Protein AF-A0A2E8NTD1-F1 (afdb_monomer_lite)

Secondary structure (DSSP, 8-state):
-EE-GGGB-S---TT--EEEEEEEEBTEEEEEEEEE--

Sequence (38 aa):
LFVHKSQVEGEIRDGDSVEFEVGEGPKGPNAINVSKVE

pLDDT: mean 94.33, std 3.63, range [79.56, 97.56]

Foldseek 3Di:
DAEDPVQEDDDDDPPFAWDFDWDADPVGIYTHNIYTDD

Structure (mmCIF, N/CA/C/O backbone):
data_AF-A0A2E8NTD1-F1
#
_entry.id   AF-A0A2E8NTD1-F1
#
loop_
_atom_site.group_PDB
_atom_site.id
_atom_site.type_symbol
_atom_site.label_atom_id
_atom_site.label_alt_id
_atom_site.label_comp_id
_atom_site.label_asym_id
_atom_site.label_entity_id
_atom_site.label_seq_id
_atom_site.pdbx_PDB_ins_code
_atom_site.Cartn_x
_atom_site.Cartn_y
_atom_site.Cartn_z
_atom_site.occupancy
_atom_site.B_iso_or_equiv
_atom_site.auth_seq_id
_atom_site.auth_comp_id
_atom_site.auth_asym_id
_atom_site.auth_atom_id
_atom_site.pdbx_PDB_model_num
ATOM 1 N N . LEU A 1 1 ? -6.382 -5.350 -10.072 1.00 85.12 1 LEU A N 1
ATOM 2 C CA . LEU A 1 1 ? -5.404 -4.249 -9.946 1.00 85.12 1 LEU A CA 1
ATOM 3 C C . LEU A 1 1 ? -4.283 -4.730 -9.030 1.00 85.12 1 LEU A C 1
ATOM 5 O O . LEU A 1 1 ? -4.601 -5.386 -8.046 1.00 85.12 1 LEU A O 1
ATOM 9 N N . PHE A 1 2 ? -3.011 -4.505 -9.368 1.00 92.75 2 PHE A N 1
ATOM 10 C CA . PHE A 1 2 ? -1.884 -4.924 -8.520 1.00 92.75 2 PHE A CA 1
ATOM 11 C C . PHE A 1 2 ? -1.446 -3.787 -7.598 1.00 92.75 2 PHE A C 1
ATOM 13 O O . PHE A 1 2 ? -1.477 -2.629 -8.004 1.00 92.75 2 PHE A O 1
ATOM 20 N N . VAL A 1 3 ? -0.985 -4.125 -6.395 1.00 94.12 3 VAL A N 1
ATOM 21 C CA . VAL A 1 3 ? -0.413 -3.179 -5.430 1.00 94.12 3 VAL A CA 1
ATOM 22 C C . VAL A 1 3 ? 1.022 -3.583 -5.109 1.00 94.12 3 VAL A C 1
ATOM 24 O O . VAL A 1 3 ? 1.336 -4.766 -4.971 1.00 94.12 3 VAL A O 1
ATOM 27 N N . HIS A 1 4 ? 1.912 -2.601 -5.009 1.00 94.56 4 HIS A N 1
ATOM 28 C CA . HIS A 1 4 ? 3.254 -2.813 -4.479 1.00 94.56 4 HIS A CA 1
ATOM 29 C C . HIS A 1 4 ? 3.267 -2.428 -2.998 1.00 94.56 4 HIS A C 1
ATOM 31 O O . HIS A 1 4 ? 2.673 -1.420 -2.637 1.00 94.56 4 HIS A O 1
ATOM 37 N N . LYS A 1 5 ? 3.988 -3.164 -2.141 1.00 93.50 5 LYS A N 1
ATOM 38 C CA . LYS A 1 5 ? 4.007 -2.899 -0.686 1.00 93.50 5 LYS A CA 1
ATOM 39 C C . LYS A 1 5 ? 4.411 -1.468 -0.311 1.00 93.50 5 LYS A C 1
ATOM 41 O O . LYS A 1 5 ? 4.044 -0.989 0.746 1.00 93.50 5 LYS A O 1
ATOM 46 N N . SER A 1 6 ? 5.182 -0.794 -1.168 1.00 95.00 6 SER A N 1
ATOM 47 C CA . SER A 1 6 ? 5.592 0.600 -0.946 1.00 95.00 6 SER A CA 1
ATOM 48 C C . SER A 1 6 ? 4.463 1.610 -1.148 1.00 95.00 6 SER A C 1
ATOM 50 O O . SER A 1 6 ? 4.675 2.783 -0.891 1.00 95.00 6 SER A O 1
ATOM 52 N N . GLN A 1 7 ? 3.336 1.177 -1.711 1.00 96.19 7 GLN A N 1
ATOM 53 C CA . GLN A 1 7 ? 2.141 1.988 -1.927 1.00 96.19 7 GLN A CA 1
ATOM 54 C C . GLN A 1 7 ? 1.109 1.782 -0.814 1.00 96.19 7 GLN A C 1
ATOM 56 O O . GLN A 1 7 ? 0.038 2.360 -0.900 1.00 96.19 7 GLN A O 1
ATOM 61 N N . VAL A 1 8 ? 1.398 0.928 0.175 1.00 96.50 8 VAL A N 1
ATOM 62 C CA . VAL A 1 8 ? 0.509 0.652 1.305 1.00 96.50 8 VAL A CA 1
ATOM 63 C C . VAL A 1 8 ? 0.941 1.500 2.491 1.00 96.50 8 VAL A C 1
ATOM 65 O O . VAL A 1 8 ? 2.092 1.416 2.926 1.00 96.50 8 VAL A O 1
ATOM 68 N N . GLU A 1 9 ? 0.010 2.280 3.023 1.00 94.44 9 GLU A N 1
ATOM 69 C CA . GLU A 1 9 ? 0.194 3.044 4.248 1.00 94.44 9 GLU A CA 1
ATOM 70 C C . GLU A 1 9 ? -0.392 2.281 5.443 1.00 94.44 9 GLU A C 1
ATOM 72 O O . GLU A 1 9 ? -1.559 1.893 5.453 1.00 94.44 9 GLU A O 1
ATOM 77 N N . GLY A 1 10 ? 0.431 2.063 6.472 1.00 91.44 10 GLY A N 1
ATOM 78 C CA . GLY A 1 10 ? 0.017 1.369 7.692 1.00 91.44 10 GLY A CA 1
ATOM 79 C C . GLY A 1 10 ? -0.117 -0.151 7.544 1.00 91.44 10 GLY A C 1
ATOM 80 O O . GLY A 1 10 ? 0.558 -0.785 6.732 1.00 91.44 10 GLY A O 1
ATOM 81 N N . GLU A 1 11 ? -0.956 -0.747 8.395 1.00 93.94 11 GLU A N 1
ATOM 82 C CA . GLU A 1 11 ? -1.268 -2.179 8.368 1.00 93.94 11 GLU A CA 1
ATOM 83 C C . GLU A 1 11 ? -2.641 -2.415 7.737 1.00 93.94 11 GLU A C 1
ATOM 85 O O . GLU A 1 11 ? -3.647 -1.886 8.206 1.00 93.94 11 GLU A O 1
ATOM 90 N N . ILE A 1 12 ? -2.677 -3.276 6.722 1.00 94.75 12 ILE A N 1
ATOM 91 C CA . ILE A 1 12 ? -3.900 -3.783 6.098 1.00 94.75 12 ILE A CA 1
ATOM 92 C C . ILE A 1 12 ? -3.944 -5.289 6.338 1.00 94.75 12 ILE A C 1
ATOM 94 O O . ILE A 1 12 ? -2.933 -5.979 6.178 1.00 94.75 12 ILE A O 1
ATOM 98 N N . ARG A 1 13 ? -5.106 -5.799 6.737 1.00 95.25 13 ARG A N 1
ATOM 99 C CA . ARG A 1 13 ? -5.337 -7.217 7.016 1.00 95.25 13 ARG A CA 1
ATOM 100 C C . ARG A 1 13 ? -6.403 -7.779 6.089 1.00 95.25 13 ARG A C 1
ATOM 102 O O . ARG A 1 13 ? -7.188 -7.047 5.488 1.00 95.25 13 ARG A O 1
ATOM 109 N N . ASP A 1 14 ? -6.436 -9.101 5.990 1.00 95.19 14 ASP A N 1
ATOM 110 C CA . ASP A 1 14 ? -7.450 -9.796 5.206 1.00 95.19 14 ASP A CA 1
ATOM 111 C C . ASP A 1 14 ? -8.855 -9.410 5.688 1.00 95.19 14 ASP A C 1
ATOM 113 O O . ASP A 1 14 ? -9.173 -9.510 6.875 1.00 95.19 14 ASP A O 1
ATOM 117 N N . GLY A 1 15 ? -9.694 -8.973 4.748 1.00 95.62 15 GLY A N 1
ATOM 118 C CA . GLY A 1 15 ? -11.057 -8.510 5.017 1.00 95.62 15 GLY A CA 1
ATOM 119 C C . GLY A 1 15 ? -11.199 -7.004 5.251 1.00 95.62 15 GLY A C 1
ATOM 120 O O . GLY A 1 15 ? -12.332 -6.528 5.310 1.00 95.62 15 GLY A O 1
ATOM 121 N N . ASP A 1 16 ? -10.103 -6.246 5.335 1.00 96.00 16 ASP A N 1
ATOM 122 C CA . ASP A 1 16 ? -10.174 -4.787 5.416 1.00 96.00 16 ASP A CA 1
ATOM 123 C C . ASP A 1 16 ? -10.655 -4.175 4.093 1.00 96.00 16 ASP A C 1
ATOM 125 O O . ASP A 1 16 ? -10.234 -4.566 3.000 1.00 96.00 16 ASP A O 1
ATOM 129 N N . SER A 1 17 ? -11.532 -3.177 4.202 1.00 96.69 17 SER A N 1
ATOM 130 C CA . SER A 1 17 ? -11.873 -2.313 3.072 1.00 96.69 17 SER A CA 1
ATOM 131 C C . SER A 1 17 ? -10.785 -1.262 2.905 1.00 96.69 17 SER A C 1
ATOM 133 O O . SER A 1 17 ? -10.292 -0.714 3.889 1.00 96.69 17 SER A O 1
ATOM 135 N N . VAL A 1 18 ? -10.392 -0.997 1.663 1.00 96.62 18 VAL A N 1
ATOM 136 C CA . VAL A 1 18 ? -9.283 -0.094 1.339 1.00 96.62 18 VAL A CA 1
ATOM 137 C C . VAL A 1 18 ? -9.697 0.883 0.250 1.00 96.62 18 VAL A C 1
ATOM 139 O O . VAL A 1 18 ? -10.482 0.538 -0.637 1.00 96.62 18 VAL A O 1
ATOM 142 N N . GLU A 1 19 ? -9.152 2.088 0.323 1.00 97.31 19 GLU A N 1
ATOM 143 C CA . GLU A 1 19 ? -9.204 3.076 -0.744 1.00 97.31 19 GLU A CA 1
ATOM 144 C C . GLU A 1 19 ? -7.846 3.141 -1.441 1.00 97.31 19 GLU A C 1
ATOM 146 O O . GLU A 1 19 ? -6.808 2.788 -0.878 1.00 97.31 19 GLU A O 1
A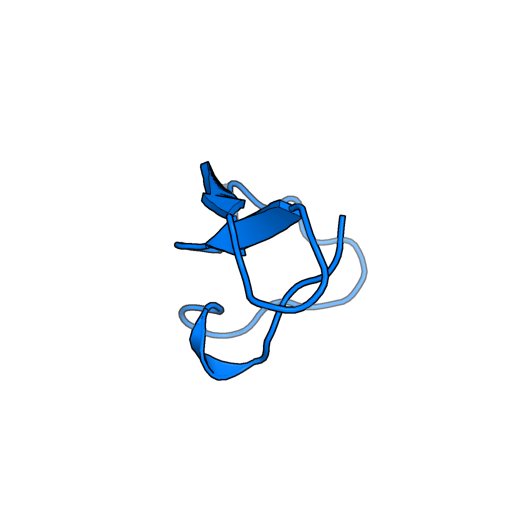TOM 151 N N . PHE A 1 20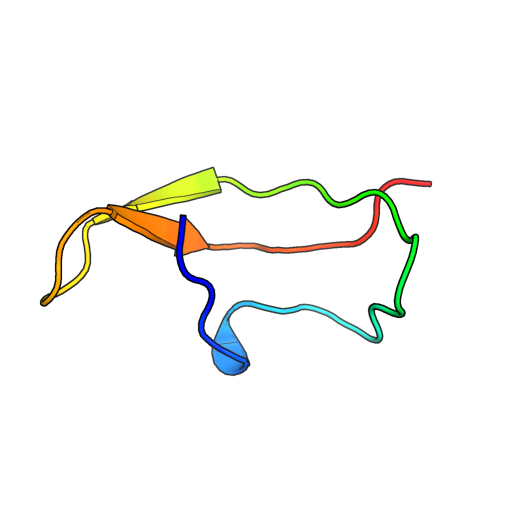 ? -7.873 3.503 -2.720 1.00 97.31 20 PHE A N 1
ATOM 152 C CA . PHE A 1 20 ? -6.683 3.627 -3.547 1.00 97.31 20 PHE A CA 1
ATOM 153 C C . PHE A 1 20 ? -6.985 4.470 -4.782 1.00 97.31 20 PHE A C 1
ATOM 155 O O . PHE A 1 20 ? -8.130 4.582 -5.228 1.00 97.31 20 PHE A O 1
ATOM 162 N N . GLU A 1 21 ? -5.925 4.963 -5.405 1.00 97.56 21 GLU A N 1
ATOM 163 C CA . GLU A 1 21 ? -5.973 5.592 -6.719 1.00 97.56 21 GLU A CA 1
ATOM 164 C C . GLU A 1 21 ? -5.373 4.658 -7.777 1.00 97.56 21 GLU A C 1
ATOM 166 O O . GLU A 1 21 ? -4.545 3.788 -7.484 1.00 97.56 21 GLU A O 1
ATOM 171 N N . VAL A 1 22 ? -5.793 4.820 -9.034 1.00 96.69 22 VAL A N 1
ATOM 172 C CA . VAL A 1 22 ? -5.220 4.070 -10.159 1.00 96.69 22 VAL A CA 1
ATOM 173 C C . VAL A 1 22 ? -4.097 4.890 -10.783 1.00 96.69 22 VAL A C 1
ATOM 175 O O . VAL A 1 22 ? -4.341 5.954 -11.347 1.00 96.69 22 VAL A O 1
ATOM 178 N N . GLY A 1 23 ? -2.876 4.368 -10.710 1.00 95.75 23 GLY A N 1
ATOM 179 C CA . GLY A 1 23 ? -1.706 4.889 -11.410 1.00 95.75 23 GLY A CA 1
ATOM 180 C C . GLY A 1 23 ? -1.323 4.038 -12.622 1.00 95.75 23 GLY A C 1
ATOM 181 O O . GLY A 1 23 ? -1.807 2.918 -12.797 1.00 95.75 23 GLY A O 1
ATOM 182 N N . GLU A 1 24 ? -0.416 4.560 -13.448 1.00 94.81 24 GLU A N 1
ATOM 183 C CA . GLU A 1 24 ? 0.263 3.800 -14.500 1.00 94.81 24 G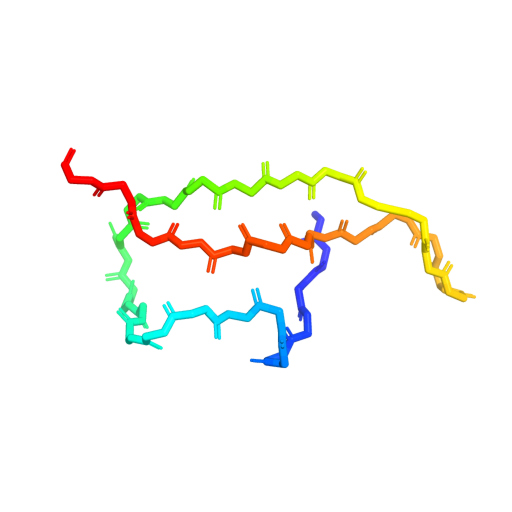LU A CA 1
ATOM 184 C C . GLU A 1 24 ? 1.674 3.407 -14.050 1.00 94.81 24 GLU A C 1
ATOM 186 O O . GLU A 1 24 ? 2.468 4.254 -13.634 1.00 94.81 24 GLU A O 1
ATOM 191 N N . GLY A 1 25 ? 2.009 2.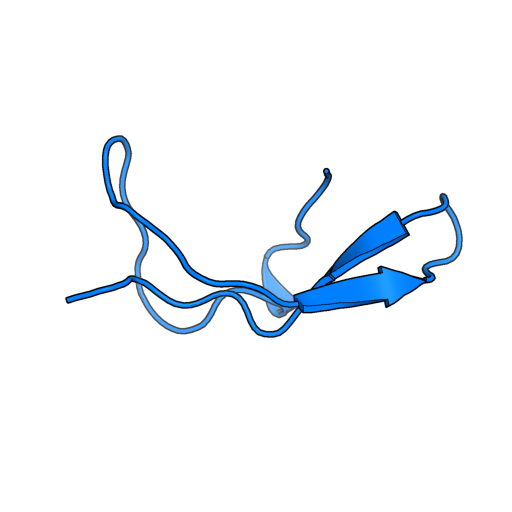121 -14.170 1.00 88.31 25 GLY A N 1
ATOM 192 C CA . GLY A 1 25 ? 3.342 1.601 -13.891 1.00 88.31 25 GLY A CA 1
ATOM 193 C C . GLY A 1 25 ? 3.937 0.824 -15.0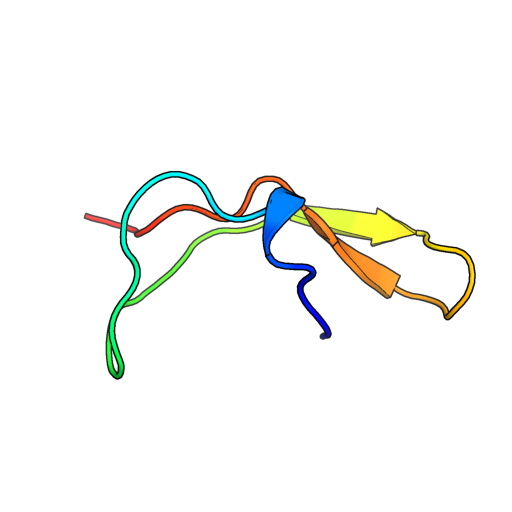71 1.00 88.31 25 GLY A C 1
ATOM 194 O O . GLY A 1 25 ? 3.256 0.538 -16.055 1.00 88.31 25 GLY A O 1
ATOM 195 N N . PRO A 1 26 ? 5.203 0.375 -14.966 1.00 89.81 26 PRO A N 1
ATOM 196 C CA . PRO A 1 26 ? 5.907 -0.329 -16.049 1.00 89.81 26 PRO A CA 1
ATOM 197 C C . PRO A 1 26 ? 5.241 -1.631 -16.528 1.00 89.81 26 PRO A C 1
ATOM 199 O O . PRO A 1 26 ? 5.618 -2.176 -17.561 1.00 89.81 26 PRO A O 1
ATOM 202 N N . LYS A 1 27 ? 4.291 -2.166 -15.751 1.00 89.81 27 LYS A N 1
ATOM 203 C CA . LYS A 1 27 ? 3.540 -3.398 -16.040 1.00 89.81 27 LYS A CA 1
ATOM 204 C C . LYS A 1 27 ? 2.041 -3.136 -16.245 1.00 89.81 27 LYS A C 1
ATOM 206 O O . LYS A 1 27 ? 1.244 -4.063 -16.123 1.00 89.81 27 LYS A O 1
ATOM 211 N N . GLY A 1 28 ? 1.667 -1.891 -16.535 1.00 93.25 28 GLY A N 1
ATOM 212 C CA . GLY A 1 28 ? 0.280 -1.452 -16.653 1.00 93.25 28 GLY A CA 1
ATOM 213 C C . GLY A 1 28 ? -0.270 -0.844 -15.356 1.00 93.25 28 GLY A C 1
ATOM 214 O O . GLY A 1 28 ? 0.512 -0.455 -14.482 1.00 93.25 28 GLY A O 1
ATOM 215 N N . PRO A 1 29 ? -1.606 -0.750 -15.227 1.00 96.38 29 PRO A N 1
ATOM 216 C CA . PRO A 1 29 ? -2.247 -0.039 -14.128 1.00 96.38 29 PRO A CA 1
ATOM 217 C C . PRO A 1 29 ? -1.974 -0.679 -12.764 1.00 96.38 29 PRO A C 1
ATOM 219 O O . PRO A 1 29 ? -2.077 -1.902 -12.605 1.00 96.38 29 PRO A O 1
ATOM 222 N N . ASN A 1 30 ? -1.689 0.146 -11.759 1.00 96.56 30 ASN A N 1
ATOM 223 C CA . ASN A 1 30 ? -1.467 -0.285 -10.381 1.00 96.56 30 ASN A CA 1
ATOM 224 C C . ASN A 1 30 ? -2.239 0.577 -9.375 1.00 96.56 30 ASN A C 1
ATOM 226 O O . ASN A 1 30 ? -2.611 1.708 -9.664 1.00 96.56 30 ASN A O 1
ATOM 230 N N . ALA A 1 31 ? -2.473 0.021 -8.189 1.00 96.88 31 ALA A N 1
ATOM 231 C CA . ALA A 1 31 ? -2.986 0.768 -7.052 1.00 96.88 31 ALA A CA 1
ATOM 232 C C . ALA A 1 31 ? -1.837 1.577 -6.434 1.00 96.88 31 ALA A C 1
ATOM 234 O O . ALA A 1 31 ? -0.758 1.023 -6.174 1.00 96.88 31 ALA A O 1
ATOM 235 N N . ILE A 1 32 ? -2.074 2.867 -6.227 1.00 96.62 32 ILE A N 1
ATOM 236 C CA . ILE A 1 32 ? -1.189 3.800 -5.524 1.00 96.62 32 ILE A CA 1
ATOM 237 C C . ILE A 1 32 ? -1.955 4.442 -4.363 1.00 96.62 32 ILE A C 1
ATOM 239 O O . ILE A 1 32 ? -3.187 4.413 -4.368 1.00 96.62 32 ILE A O 1
ATOM 243 N N . ASN A 1 33 ? -1.226 4.999 -3.390 1.00 96.50 33 ASN A N 1
ATOM 244 C CA . ASN A 1 33 ? -1.804 5.667 -2.215 1.00 96.50 33 ASN A CA 1
ATOM 245 C C . ASN A 1 33 ? -2.857 4.792 -1.506 1.00 96.50 33 ASN A C 1
ATOM 247 O O . ASN A 1 33 ? -4.003 5.192 -1.337 1.00 96.50 33 ASN A O 1
ATOM 251 N N . VAL A 1 34 ? -2.493 3.546 -1.187 1.00 97.38 34 VAL A N 1
ATOM 252 C CA . VAL A 1 34 ? -3.423 2.553 -0.641 1.00 97.38 34 VAL A CA 1
ATOM 253 C C . VAL A 1 34 ? -3.485 2.668 0.876 1.00 97.38 34 VAL A C 1
ATOM 25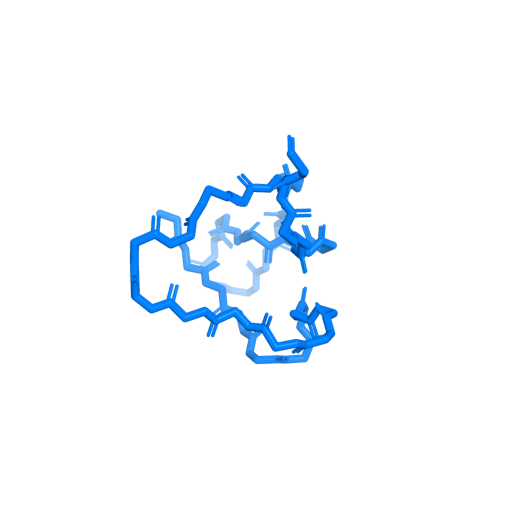5 O O . VAL A 1 34 ? -2.482 2.446 1.558 1.00 97.38 34 VAL A O 1
ATOM 258 N N . SER A 1 35 ? -4.677 2.926 1.398 1.00 96.75 35 SER A N 1
ATOM 259 C CA . SER A 1 35 ? -4.966 3.054 2.827 1.00 96.75 35 SER A CA 1
ATOM 260 C C . SER A 1 35 ? -6.244 2.293 3.186 1.00 96.75 35 SER A C 1
ATOM 262 O O . SER A 1 35 ? -7.079 1.971 2.338 1.00 96.75 35 SER A O 1
ATOM 264 N N . LYS A 1 36 ? -6.391 1.950 4.466 1.00 96.38 36 LYS A N 1
ATOM 265 C CA . LYS A 1 36 ? -7.616 1.339 4.987 1.00 96.38 36 LYS A CA 1
ATOM 266 C C . LYS A 1 36 ? -8.727 2.391 5.078 1.00 96.38 36 LYS A C 1
ATOM 268 O O . LYS A 1 36 ? -8.484 3.487 5.569 1.00 96.38 36 LYS A O 1
ATOM 273 N N . VAL A 1 37 ? -9.936 2.022 4.660 1.00 93.31 37 VAL A N 1
ATOM 274 C CA . VAL A 1 37 ? -11.153 2.819 4.879 1.00 93.31 37 VAL A CA 1
ATOM 275 C C . VAL A 1 37 ? -11.642 2.574 6.306 1.00 93.31 37 VAL A C 1
ATOM 277 O O . VAL A 1 37 ? -11.693 1.418 6.740 1.00 93.31 37 VAL A O 1
ATOM 280 N N . GLU A 1 38 ? -11.980 3.643 7.029 1.00 79.56 38 GLU A N 1
ATOM 281 C CA . GLU A 1 38 ? -12.630 3.559 8.349 1.00 79.56 38 GLU A CA 1
ATOM 282 C C . GLU A 1 38 ? -14.102 3.128 8.271 1.00 79.56 38 GLU A C 1
ATOM 284 O O . GLU A 1 38 ? -14.828 3.592 7.360 1.00 79.56 38 GLU A O 1
#

Radius of gyration: 9.96 Å; chains: 1; bounding box: 18×16×25 Å